Protein AF-A0A7J9MJT7-F1 (afdb_monomer)

Foldseek 3Di:
DDDDDDDDDDDDPPDDPVVVVVVVVVVVVVVLVVPPPLDDDPVLVVVVVVCVVVPDDDPDPDDDPVVCSVRSCSVVVCVVVVVVVVCVVDPDDDDDDDDDDDPDDPDDDDDLPDLDDPPDDPVSSVVSVVVVVVVVVVVVVVVD

pLDDT: mean 72.96, std 15.94, range [42.22, 95.81]

Secondary structure (DSSP, 8-state):
-PPPPPPP------S---HHHHHHHHHHHHHHTT--S----HHHHHHHHHHHHTT-----SS--HHHHHH-TTHHHHHHHHHHHHHHHH---S---------------S--TT-SS-TT--HHHHHHHHHHHHHHHHHHHHH--

Mean predicted aligned error: 19.67 Å

Structure (mmCIF, N/CA/C/O backbone):
data_AF-A0A7J9MJT7-F1
#
_entry.id   AF-A0A7J9MJT7-F1
#
loop_
_atom_site.group_PDB
_atom_site.id
_atom_site.type_symbol
_atom_site.label_atom_id
_atom_site.label_alt_id
_atom_site.label_comp_id
_atom_site.label_asym_id
_atom_site.label_entity_id
_atom_site.label_seq_id
_atom_site.pdbx_PDB_ins_code
_atom_site.Cartn_x
_atom_site.Cartn_y
_atom_site.Cartn_z
_atom_site.occupancy
_atom_site.B_iso_or_equiv
_atom_site.auth_seq_id
_atom_site.auth_comp_id
_atom_site.auth_asym_id
_atom_site.auth_atom_id
_atom_site.pdbx_PDB_model_num
ATOM 1 N N . MET A 1 1 ? -32.736 51.331 1.704 1.00 50.47 1 MET A N 1
ATOM 2 C CA . MET A 1 1 ? -33.056 49.931 2.056 1.00 50.47 1 MET A CA 1
ATOM 3 C C . MET A 1 1 ? -31.761 49.271 2.513 1.00 50.47 1 MET A C 1
ATOM 5 O O . MET A 1 1 ? -30.842 49.210 1.709 1.00 50.47 1 MET A O 1
ATOM 9 N N . LEU A 1 2 ? -31.630 48.909 3.795 1.00 54.88 2 LEU A N 1
ATOM 10 C CA . LEU A 1 2 ? -30.433 48.232 4.320 1.00 54.88 2 LEU A CA 1
ATOM 11 C C . LEU A 1 2 ? -30.562 46.718 4.106 1.00 54.88 2 LEU A C 1
ATOM 13 O O . LEU A 1 2 ? -31.586 46.136 4.455 1.00 54.88 2 LEU A O 1
ATOM 17 N N . MET A 1 3 ? -29.529 46.097 3.537 1.00 70.81 3 MET A N 1
ATOM 18 C CA . MET A 1 3 ? -29.455 44.650 3.330 1.00 70.81 3 MET A CA 1
ATOM 19 C C . MET A 1 3 ? -29.074 43.957 4.652 1.00 70.81 3 MET A C 1
ATOM 21 O O . MET A 1 3 ? -28.149 44.430 5.318 1.00 70.81 3 MET A O 1
ATOM 25 N N . PRO A 1 4 ? -29.760 42.875 5.067 1.00 75.00 4 PRO A N 1
ATOM 26 C CA . PRO A 1 4 ? -29.425 42.179 6.304 1.00 75.00 4 PRO A CA 1
ATOM 27 C C . PRO A 1 4 ? -28.088 41.423 6.180 1.00 75.00 4 PRO A C 1
ATOM 29 O O . PRO A 1 4 ? -27.742 40.962 5.087 1.00 75.00 4 PRO A O 1
ATOM 32 N N . PRO A 1 5 ? -27.327 41.289 7.283 1.00 75.38 5 PRO A N 1
ATOM 33 C CA . PRO A 1 5 ? -26.058 40.571 7.281 1.00 75.38 5 PRO A CA 1
ATOM 34 C C . PRO A 1 5 ? -26.269 39.069 7.013 1.00 75.38 5 PRO A C 1
ATOM 36 O O . PRO A 1 5 ? -27.284 38.507 7.435 1.00 75.38 5 PRO A O 1
ATOM 39 N N . PRO A 1 6 ? -25.326 38.399 6.326 1.00 72.31 6 PRO A N 1
ATOM 40 C CA . PRO A 1 6 ? -25.435 36.975 6.038 1.00 72.31 6 PRO A CA 1
ATOM 41 C C . PRO A 1 6 ? -25.389 36.157 7.333 1.00 72.31 6 PRO A C 1
ATOM 43 O O . PRO A 1 6 ? -24.500 36.326 8.168 1.00 72.31 6 PRO A O 1
ATOM 46 N N . VAL A 1 7 ? -26.359 35.256 7.491 1.00 76.06 7 VAL A N 1
ATOM 47 C CA . VAL A 1 7 ? -26.428 34.322 8.620 1.00 76.06 7 VAL A CA 1
ATOM 48 C C . VAL A 1 7 ? -25.278 33.304 8.548 1.00 76.06 7 VAL A C 1
ATOM 50 O O . VAL A 1 7 ? -25.045 32.730 7.480 1.00 76.06 7 VAL A O 1
ATOM 53 N N . PRO A 1 8 ? -24.550 33.043 9.650 1.00 71.00 8 PRO A N 1
ATOM 54 C CA . PRO A 1 8 ? -23.494 32.038 9.661 1.00 71.00 8 PRO A CA 1
ATOM 55 C C . PRO A 1 8 ? -24.092 30.644 9.448 1.00 71.00 8 PRO A C 1
ATOM 57 O O . PRO A 1 8 ? -24.988 30.226 10.181 1.00 71.00 8 PRO A O 1
ATOM 60 N N . LEU A 1 9 ? -23.584 29.905 8.461 1.00 69.12 9 LEU A N 1
ATOM 61 C CA . LEU A 1 9 ? -23.964 28.508 8.257 1.00 69.12 9 LEU A CA 1
ATOM 62 C C . LEU A 1 9 ? -23.431 27.658 9.417 1.00 69.12 9 LEU A C 1
ATOM 64 O O . LEU A 1 9 ? -22.220 27.518 9.600 1.00 69.12 9 LEU A O 1
ATOM 68 N N . TYR A 1 10 ? -24.346 27.087 10.199 1.00 69.00 10 TYR A N 1
ATOM 69 C CA . TYR A 1 10 ? -24.027 26.178 11.295 1.00 69.00 10 TYR A CA 1
ATOM 70 C C . TYR A 1 10 ? -23.447 24.883 10.713 1.00 69.00 10 TYR A C 1
ATOM 72 O O . TYR A 1 10 ? -24.135 24.143 10.005 1.00 69.00 10 TYR A O 1
ATOM 80 N N . LYS A 1 11 ? -22.157 24.619 10.955 1.00 67.31 11 LYS A N 1
ATOM 81 C CA . LYS A 1 11 ? -21.512 23.383 10.500 1.00 67.31 11 LYS A CA 1
ATOM 82 C C . LYS A 1 11 ? -22.094 22.214 11.283 1.00 67.31 11 LYS A C 1
ATOM 84 O O . LYS A 1 11 ? -21.756 22.019 12.444 1.00 67.31 11 LYS A O 1
ATOM 89 N N . HIS A 1 12 ? -22.965 21.446 10.640 1.00 63.28 12 HIS A N 1
ATOM 90 C CA . HIS A 1 12 ? -23.459 20.189 11.181 1.00 63.28 12 HIS A CA 1
ATOM 91 C C . HIS A 1 12 ? -22.287 19.193 11.265 1.00 63.28 12 HIS A C 1
ATOM 93 O O . HIS A 1 12 ? -21.724 18.845 10.222 1.00 63.28 12 HIS A O 1
ATOM 99 N N . PRO A 1 13 ? -21.890 18.725 12.461 1.00 63.28 13 PRO A N 1
ATOM 100 C CA . PRO A 1 13 ? -20.869 17.700 12.605 1.00 63.28 13 PRO A CA 1
ATOM 101 C C . PRO A 1 13 ? -21.531 16.352 12.299 1.00 63.28 13 PRO A C 1
ATOM 103 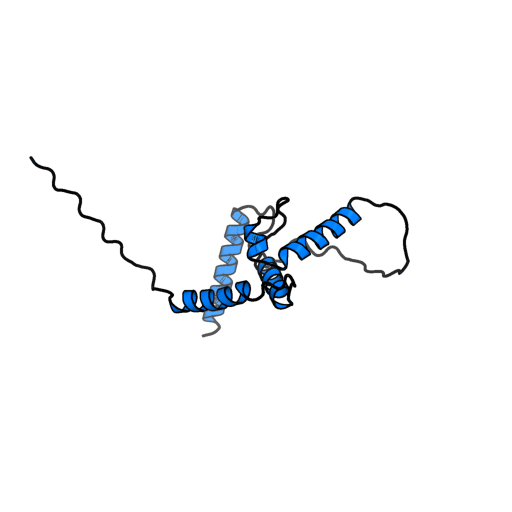O O . PRO A 1 13 ? -21.899 15.601 13.191 1.00 63.28 13 PRO A O 1
ATOM 106 N N . SER A 1 14 ? -21.761 16.061 11.016 1.00 62.66 14 SER A N 1
ATOM 107 C CA . SER A 1 14 ? -22.372 14.796 10.569 1.00 62.66 14 SER A CA 1
ATOM 108 C C . SER A 1 14 ? -21.436 13.590 10.678 1.00 62.66 14 SER A C 1
ATOM 110 O O . SER A 1 14 ? -21.802 12.495 10.265 1.00 62.66 14 SER A O 1
ATOM 112 N N . TRP A 1 15 ? -20.230 13.773 11.208 1.00 58.34 15 TRP A N 1
ATOM 113 C CA . TRP A 1 15 ? -19.270 12.701 11.409 1.00 58.34 15 TRP A CA 1
ATOM 114 C C . TRP A 1 15 ? -19.258 12.390 12.900 1.00 58.34 15 TRP A C 1
ATOM 116 O O . TRP A 1 15 ? -18.873 13.236 13.708 1.00 58.34 15 TRP A O 1
ATOM 126 N N . SER A 1 16 ? -19.728 11.198 13.272 1.00 56.25 16 SER A N 1
ATOM 127 C CA . SER A 1 16 ? -19.568 10.692 14.635 1.00 56.25 16 SER A CA 1
ATOM 128 C C . SER A 1 16 ? -18.086 10.778 15.028 1.00 56.25 16 SER A C 1
ATOM 130 O O . SER A 1 16 ? -17.240 10.381 14.222 1.00 56.25 16 SER A O 1
ATOM 132 N N . PRO A 1 17 ? -17.743 11.289 16.225 1.00 59.66 17 PRO A N 1
ATOM 133 C CA . PRO A 1 17 ? -16.365 11.305 16.692 1.00 59.66 17 PRO A CA 1
ATOM 134 C C . PRO A 1 17 ? -15.887 9.863 16.852 1.00 59.66 17 PRO A C 1
ATOM 136 O O . PRO A 1 17 ? -16.271 9.173 17.796 1.00 59.66 17 PRO A O 1
ATOM 139 N N . ASP A 1 18 ? -15.063 9.394 15.922 1.00 64.75 18 ASP A N 1
ATOM 140 C CA . ASP A 1 18 ? -14.457 8.063 15.961 1.00 64.75 18 ASP A CA 1
ATOM 141 C C . ASP A 1 18 ? -13.259 8.055 16.929 1.00 64.75 18 ASP A C 1
ATOM 143 O O . ASP A 1 18 ? -12.131 7.703 16.589 1.00 64.75 18 ASP A O 1
ATOM 147 N N . ILE A 1 19 ? -13.511 8.521 18.157 1.00 71.50 19 ILE A N 1
ATOM 148 C CA . ILE A 1 19 ? -12.520 8.713 19.224 1.00 71.50 19 ILE A CA 1
ATOM 149 C C . ILE A 1 19 ? -11.806 7.395 19.526 1.00 71.50 19 ILE A C 1
ATOM 151 O O . ILE A 1 19 ? -10.598 7.378 19.745 1.00 71.50 19 ILE A O 1
ATOM 155 N N . PHE A 1 20 ? -12.538 6.281 19.475 1.00 72.31 20 PHE A N 1
ATOM 156 C CA . PHE A 1 20 ? -11.974 4.954 19.694 1.00 72.31 20 PHE A CA 1
ATOM 157 C C . PHE A 1 20 ? -11.004 4.546 18.580 1.00 72.31 20 PHE A C 1
ATOM 159 O O . PHE A 1 20 ? -9.949 3.977 18.872 1.00 72.31 20 PHE A O 1
ATOM 166 N N . ARG A 1 21 ? -11.311 4.855 17.311 1.00 74.94 21 ARG A N 1
ATOM 167 C CA . ARG A 1 21 ? -10.390 4.581 16.201 1.00 74.94 21 ARG A CA 1
ATOM 168 C C . ARG A 1 21 ? -9.157 5.471 16.261 1.00 74.94 21 ARG A C 1
ATOM 170 O O . ARG A 1 21 ? -8.050 4.966 16.063 1.00 74.94 21 ARG A O 1
ATOM 177 N N . ASP A 1 22 ? -9.330 6.751 16.573 1.00 74.88 22 ASP A N 1
ATOM 178 C CA . ASP A 1 22 ? -8.221 7.698 16.692 1.00 74.88 22 ASP A CA 1
ATOM 179 C C . ASP A 1 22 ? -7.290 7.335 17.857 1.00 74.88 22 ASP A C 1
ATOM 181 O O . ASP A 1 22 ? -6.069 7.329 17.685 1.00 74.88 22 ASP A O 1
ATOM 185 N N . GLU A 1 23 ? -7.826 6.930 19.013 1.00 76.00 23 GLU A N 1
ATOM 186 C CA . GLU A 1 23 ? -7.018 6.426 20.128 1.00 76.00 23 GLU A CA 1
ATOM 187 C C . GLU A 1 23 ? -6.291 5.124 19.783 1.00 76.00 23 GLU A C 1
ATOM 189 O O . GLU A 1 23 ? -5.098 4.989 20.069 1.00 76.00 23 GLU A O 1
ATOM 194 N N . ALA A 1 24 ? -6.966 4.160 19.149 1.00 74.94 24 ALA A N 1
ATOM 195 C CA . ALA A 1 24 ? -6.339 2.905 18.738 1.00 74.94 24 ALA A CA 1
ATOM 196 C C . ALA A 1 24 ? -5.179 3.152 17.758 1.00 74.94 24 ALA A C 1
ATOM 198 O O . ALA A 1 24 ? -4.101 2.563 17.903 1.00 74.94 24 ALA A O 1
ATOM 199 N N . TRP A 1 25 ? -5.366 4.069 16.804 1.00 73.94 25 TRP A N 1
ATOM 200 C CA . TRP A 1 25 ? -4.321 4.476 15.870 1.00 73.94 25 TRP A CA 1
ATOM 201 C C . TRP A 1 25 ? -3.170 5.203 16.571 1.00 73.94 25 TRP A C 1
ATOM 203 O O . TRP A 1 25 ? -2.001 4.900 16.319 1.00 73.94 25 TRP A O 1
ATOM 213 N N . LEU A 1 26 ? -3.472 6.116 17.499 1.00 73.62 26 LEU A N 1
ATOM 214 C CA . LEU A 1 26 ? -2.459 6.864 18.242 1.00 73.62 26 LEU A CA 1
ATOM 215 C C . LEU A 1 26 ? -1.626 5.951 19.154 1.00 73.62 26 LEU A C 1
ATOM 217 O O . LEU A 1 26 ? -0.407 6.119 19.237 1.00 73.62 26 LEU A O 1
ATOM 221 N N . ARG A 1 27 ? -2.249 4.940 19.776 1.00 73.44 27 ARG A N 1
ATOM 222 C CA . ARG A 1 27 ? -1.562 3.904 20.567 1.00 73.44 27 ARG A CA 1
ATOM 223 C C . ARG A 1 27 ? -0.615 3.069 19.704 1.00 73.44 27 ARG A C 1
ATOM 225 O O . ARG A 1 27 ? 0.513 2.821 20.124 1.00 73.44 27 ARG A O 1
ATOM 232 N N . ARG A 1 28 ? -1.021 2.699 18.482 1.00 66.38 28 ARG A N 1
ATOM 233 C CA . ARG A 1 28 ? -0.153 1.992 17.520 1.00 66.38 28 ARG A CA 1
ATOM 234 C C . ARG A 1 28 ? 1.022 2.873 17.074 1.00 66.38 28 ARG A C 1
ATOM 236 O O . ARG A 1 28 ? 2.178 2.462 17.161 1.00 66.38 28 ARG A O 1
ATOM 243 N N . LYS A 1 29 ? 0.750 4.127 16.698 1.00 63.72 29 LYS A N 1
ATOM 244 C CA . LYS A 1 29 ? 1.758 5.104 16.247 1.00 63.72 29 LYS A CA 1
ATOM 245 C C . LYS A 1 29 ? 2.750 5.522 17.340 1.00 63.72 29 LYS A C 1
ATOM 247 O O . LYS A 1 29 ? 3.900 5.846 17.049 1.00 63.72 29 LYS A O 1
ATOM 252 N N . GLY A 1 30 ? 2.332 5.550 18.604 1.00 61.03 30 GLY A N 1
ATOM 253 C CA . GLY A 1 30 ? 3.214 5.869 19.730 1.00 61.03 30 GLY A CA 1
ATOM 254 C C . GLY A 1 30 ? 4.340 4.847 19.924 1.00 61.03 30 GLY A C 1
ATOM 255 O O . GLY A 1 30 ? 5.429 5.209 20.380 1.00 61.03 30 GLY A O 1
ATOM 256 N N . ASN A 1 31 ? 4.106 3.592 19.535 1.00 59.25 31 ASN A N 1
ATOM 257 C CA . ASN A 1 31 ? 5.064 2.503 19.701 1.00 59.25 31 ASN A CA 1
ATOM 258 C C . ASN A 1 31 ? 6.097 2.441 18.565 1.00 59.25 31 ASN A C 1
ATOM 260 O O . ASN A 1 31 ? 7.249 2.094 18.831 1.00 59.25 31 ASN A O 1
ATOM 264 N N . SER A 1 32 ? 5.743 2.850 17.341 1.00 59.59 32 SER A N 1
ATOM 265 C CA . SER A 1 32 ? 6.692 2.887 16.215 1.00 59.59 32 SER A CA 1
ATOM 266 C C . SER A 1 32 ? 7.831 3.887 16.448 1.00 59.59 32 SER A C 1
ATOM 268 O O . SER A 1 32 ? 8.994 3.574 16.211 1.00 59.59 32 SER A O 1
ATOM 270 N N . LYS A 1 33 ? 7.545 5.052 17.053 1.00 58.78 33 LYS A N 1
ATOM 271 C CA . LYS A 1 33 ? 8.573 6.055 17.405 1.00 58.78 33 LYS A CA 1
ATOM 272 C C . LYS A 1 33 ? 9.577 5.580 18.463 1.00 58.78 33 LYS A C 1
ATOM 274 O O . LYS A 1 33 ? 10.691 6.098 18.510 1.00 58.78 33 LYS A O 1
ATOM 279 N N . LYS A 1 34 ? 9.188 4.635 19.328 1.00 56.59 34 LYS A N 1
ATOM 280 C CA . LYS A 1 34 ? 10.051 4.082 20.389 1.00 56.59 34 LYS A CA 1
ATOM 281 C C . LYS A 1 34 ? 10.917 2.919 19.895 1.00 56.59 34 LYS A C 1
ATOM 283 O O . LYS A 1 34 ? 11.989 2.704 20.448 1.00 56.59 34 LYS A O 1
ATOM 288 N N . LYS A 1 35 ? 10.521 2.236 18.815 1.00 55.44 35 LYS A N 1
ATOM 289 C CA . LYS A 1 35 ? 11.322 1.224 18.102 1.00 55.44 35 LYS A CA 1
ATOM 290 C C . LYS A 1 35 ? 12.304 1.855 17.098 1.00 55.44 35 LYS A C 1
ATOM 292 O O . LYS A 1 35 ? 12.522 1.329 16.019 1.00 55.44 35 LYS A O 1
ATOM 297 N N . ARG A 1 36 ? 12.963 2.967 17.443 1.00 55.41 36 ARG A N 1
ATOM 298 C CA . ARG A 1 36 ? 14.014 3.588 16.603 1.00 55.41 36 ARG A CA 1
ATOM 299 C C . ARG A 1 36 ? 15.337 2.794 16.623 1.00 55.41 36 ARG A C 1
ATOM 301 O O . ARG A 1 36 ? 16.415 3.360 16.460 1.00 55.41 36 ARG A O 1
ATOM 308 N N . SER A 1 37 ? 15.273 1.484 16.826 1.00 55.62 37 SER A N 1
ATOM 309 C CA . SER A 1 37 ? 16.305 0.577 16.342 1.00 55.62 37 SER A CA 1
ATOM 310 C C . SER A 1 37 ? 15.971 0.374 14.870 1.00 55.62 37 SER A C 1
ATOM 312 O O . SER A 1 37 ? 14.870 -0.056 14.559 1.00 55.62 37 SER A O 1
ATOM 314 N N . LYS A 1 38 ? 16.870 0.749 13.959 1.00 63.91 38 LYS A N 1
ATOM 315 C CA . LYS A 1 38 ? 16.690 0.710 12.491 1.00 63.91 38 LYS A CA 1
ATOM 316 C C . LYS A 1 38 ? 16.599 -0.723 11.924 1.00 63.91 38 LYS A C 1
ATOM 318 O O . LYS A 1 38 ? 17.148 -1.005 10.866 1.00 63.91 38 LYS A O 1
ATOM 323 N N . SER A 1 39 ? 16.000 -1.647 12.660 1.00 76.00 39 SER A N 1
ATOM 324 C CA . SER A 1 39 ? 15.800 -3.036 12.277 1.00 76.00 39 SER A CA 1
ATOM 325 C C . SER A 1 39 ? 14.364 -3.207 11.806 1.00 76.00 39 SER A C 1
ATOM 327 O O . SER A 1 39 ? 13.439 -2.937 12.570 1.00 76.00 39 SER A O 1
ATOM 329 N N . VAL A 1 40 ? 14.206 -3.672 10.572 1.00 87.44 40 VAL A N 1
ATOM 330 C CA . VAL A 1 40 ? 12.927 -4.149 10.040 1.00 87.44 40 VAL A CA 1
ATOM 331 C C . VAL A 1 40 ? 12.498 -5.374 10.850 1.00 87.44 40 VAL A C 1
ATOM 333 O O 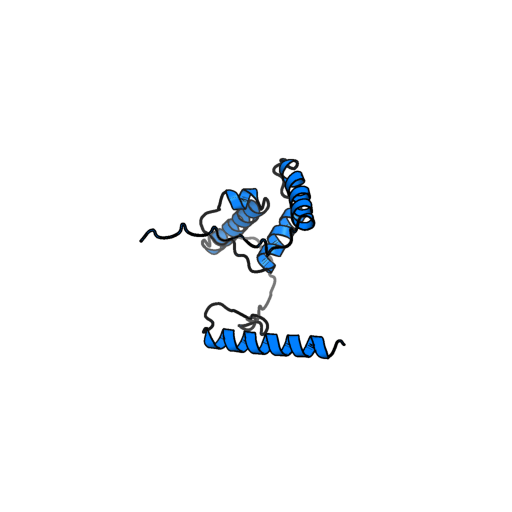. VAL A 1 40 ? 13.317 -6.258 11.108 1.00 87.44 40 VAL A O 1
ATOM 336 N N . THR A 1 41 ? 11.245 -5.403 11.289 1.00 90.25 41 THR A N 1
ATOM 337 C CA . THR A 1 41 ? 10.631 -6.526 12.008 1.00 90.25 41 THR A CA 1
ATOM 338 C C . THR A 1 41 ? 9.685 -7.310 11.101 1.00 90.25 41 THR A C 1
ATOM 340 O O . THR A 1 41 ? 9.316 -6.833 10.033 1.00 90.25 41 THR A O 1
ATOM 343 N N . ASP A 1 42 ? 9.298 -8.515 11.524 1.00 91.38 42 ASP A N 1
ATOM 344 C CA . ASP A 1 42 ? 8.372 -9.376 10.772 1.00 91.38 42 ASP A CA 1
ATOM 345 C C . ASP A 1 42 ? 7.009 -8.696 10.541 1.00 91.38 42 ASP A C 1
ATOM 347 O O . ASP A 1 42 ? 6.518 -8.653 9.420 1.00 91.38 42 ASP A O 1
ATOM 351 N N . GLU A 1 43 ? 6.484 -8.007 11.563 1.00 91.44 43 GLU A N 1
ATOM 352 C CA . GLU A 1 43 ? 5.267 -7.187 11.449 1.00 91.44 43 GLU A CA 1
ATOM 353 C C . GLU A 1 43 ? 5.398 -6.099 10.369 1.00 91.44 43 GLU A C 1
ATOM 355 O O . GLU A 1 43 ? 4.450 -5.844 9.634 1.00 91.44 43 GLU A O 1
ATOM 360 N N . ASP A 1 44 ? 6.574 -5.471 10.224 1.00 91.81 44 ASP A N 1
ATOM 361 C CA . ASP A 1 44 ? 6.777 -4.440 9.195 1.00 91.81 44 ASP A CA 1
ATOM 362 C C . ASP A 1 44 ? 6.721 -5.045 7.775 1.00 91.81 44 ASP A C 1
ATOM 364 O O . ASP A 1 44 ? 6.319 -4.365 6.827 1.00 91.81 44 ASP A O 1
ATOM 368 N N . LEU A 1 45 ? 7.135 -6.311 7.614 1.00 93.50 45 LEU A N 1
ATOM 369 C CA . LEU A 1 45 ? 7.014 -7.051 6.353 1.00 93.50 45 LEU A CA 1
ATOM 370 C C . LEU A 1 45 ? 5.553 -7.411 6.072 1.00 93.50 45 LEU A C 1
ATOM 372 O O . LEU A 1 45 ? 5.102 -7.238 4.939 1.00 93.50 45 LEU A O 1
ATOM 376 N N . ASP A 1 46 ? 4.817 -7.859 7.089 1.00 94.44 46 ASP A N 1
ATOM 377 C CA . ASP A 1 46 ? 3.394 -8.185 6.984 1.00 94.44 46 ASP A CA 1
ATOM 378 C C . ASP A 1 46 ? 2.541 -6.951 6.663 1.00 94.44 46 ASP A C 1
ATOM 380 O O . ASP A 1 46 ? 1.678 -7.017 5.786 1.00 94.44 46 ASP A O 1
ATOM 384 N N . GLU A 1 47 ? 2.811 -5.801 7.290 1.00 93.69 47 GLU A N 1
ATOM 385 C CA . GLU A 1 47 ? 2.144 -4.534 6.969 1.00 93.69 47 GLU A CA 1
ATOM 386 C C . GLU A 1 47 ? 2.382 -4.135 5.503 1.00 93.69 47 GLU A C 1
ATOM 388 O O . GLU A 1 47 ? 1.436 -3.801 4.781 1.00 93.69 47 GLU A O 1
ATOM 393 N N . LEU A 1 48 ? 3.633 -4.213 5.033 1.00 93.31 48 LEU A N 1
ATOM 394 C CA . LEU A 1 48 ? 3.972 -3.908 3.642 1.00 93.31 48 LEU A CA 1
ATOM 395 C C . LEU A 1 48 ? 3.296 -4.887 2.669 1.00 93.31 48 LEU A C 1
ATOM 397 O O . LEU A 1 48 ? 2.737 -4.461 1.655 1.00 93.31 48 LEU A O 1
ATOM 401 N N . LYS A 1 49 ? 3.305 -6.186 2.986 1.00 94.25 49 LYS A N 1
ATOM 402 C CA . LYS A 1 49 ? 2.647 -7.238 2.201 1.00 94.25 49 LYS A CA 1
ATOM 403 C C . LYS A 1 49 ? 1.143 -7.005 2.112 1.00 94.25 49 LYS A C 1
ATOM 405 O O . LYS A 1 49 ? 0.599 -7.031 1.012 1.00 94.25 49 LYS A O 1
ATOM 410 N N . ALA A 1 50 ? 0.488 -6.707 3.230 1.00 95.62 50 ALA A N 1
ATOM 411 C CA . ALA A 1 50 ? -0.937 -6.401 3.267 1.00 95.62 50 ALA A CA 1
ATOM 412 C C . ALA A 1 50 ? -1.277 -5.178 2.400 1.00 95.62 50 ALA A C 1
ATOM 414 O O . ALA A 1 50 ? -2.277 -5.190 1.684 1.00 95.62 50 ALA A O 1
ATOM 415 N N . CYS A 1 51 ? -0.439 -4.134 2.399 1.00 93.94 51 CYS A N 1
ATOM 416 C CA . CYS A 1 51 ? -0.622 -2.998 1.493 1.00 93.94 51 CYS A CA 1
ATOM 417 C C . CYS A 1 51 ? -0.540 -3.415 0.016 1.00 93.94 51 CYS A C 1
ATOM 419 O O . CYS A 1 51 ? -1.386 -3.012 -0.781 1.00 93.94 51 CYS A O 1
ATOM 421 N N . ILE A 1 52 ? 0.427 -4.250 -0.356 1.00 92.44 52 ILE A N 1
ATOM 422 C CA . ILE A 1 52 ? 0.542 -4.745 -1.735 1.00 92.44 52 ILE A CA 1
ATOM 423 C C . ILE A 1 52 ? -0.676 -5.605 -2.111 1.00 92.44 52 ILE A C 1
ATOM 425 O O . ILE A 1 52 ? -1.253 -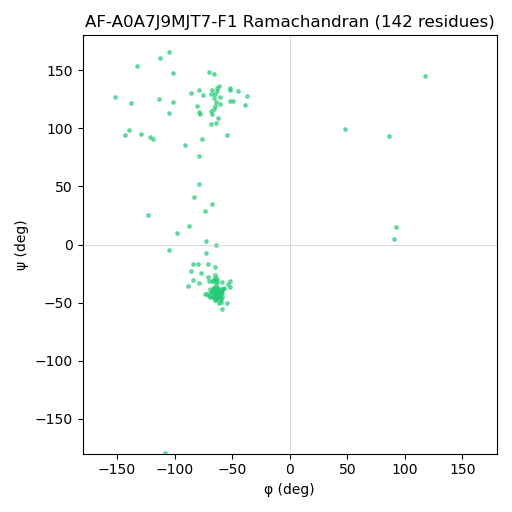5.419 -3.181 1.00 92.44 52 ILE A O 1
ATOM 429 N N . GLU A 1 53 ? -1.125 -6.495 -1.223 1.00 95.25 53 GLU A N 1
ATOM 430 C CA . GLU A 1 53 ? -2.306 -7.350 -1.434 1.00 95.25 53 GLU A CA 1
ATOM 431 C C . GLU A 1 53 ? -3.607 -6.547 -1.580 1.00 95.25 53 GLU A C 1
ATOM 433 O O . GLU A 1 53 ? -4.495 -6.928 -2.343 1.00 95.25 53 GLU A O 1
ATOM 438 N N . LEU A 1 54 ? -3.705 -5.402 -0.901 1.00 95.81 54 LEU A N 1
ATOM 439 C CA . LEU A 1 54 ? -4.803 -4.445 -1.063 1.00 95.81 54 LEU A CA 1
ATOM 440 C C . LEU A 1 54 ? -4.741 -3.668 -2.391 1.00 95.81 54 LEU A C 1
ATOM 442 O O . LEU A 1 54 ? -5.680 -2.937 -2.710 1.00 95.81 54 LEU A O 1
ATOM 446 N N . GLY A 1 55 ? -3.666 -3.820 -3.168 1.00 93.69 55 GLY A N 1
ATO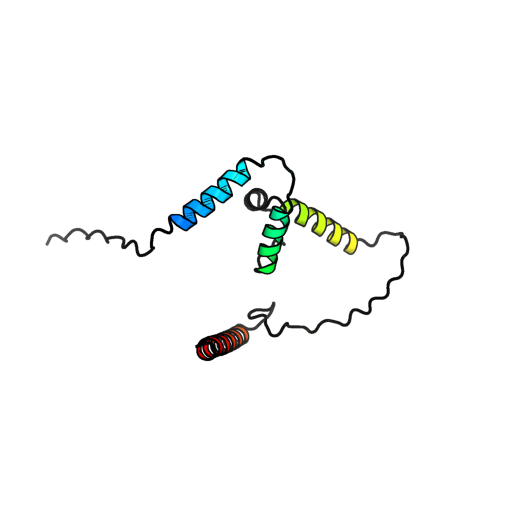M 447 C CA . GLY A 1 55 ? -3.474 -3.176 -4.465 1.00 93.69 55 GLY A CA 1
ATOM 448 C C . GLY A 1 55 ? -2.743 -1.834 -4.408 1.00 93.69 55 GLY A C 1
ATOM 449 O O . GLY A 1 55 ? -2.781 -1.090 -5.389 1.00 93.69 55 GLY A O 1
ATOM 450 N N . PHE A 1 56 ? -2.083 -1.496 -3.293 1.00 91.19 56 PHE A N 1
ATOM 451 C CA . PHE A 1 56 ? -1.176 -0.347 -3.257 1.00 91.19 56 PHE A CA 1
ATOM 452 C C . PHE A 1 56 ? 0.138 -0.699 -3.968 1.00 91.19 56 PHE A C 1
ATOM 454 O O . PHE A 1 56 ? 0.763 -1.714 -3.672 1.00 91.19 56 PHE A O 1
ATOM 461 N N . GLY A 1 57 ? 0.561 0.150 -4.905 1.00 88.81 57 GLY A N 1
ATOM 462 C CA . GLY A 1 57 ? 1.820 -0.006 -5.636 1.00 88.81 57 GLY A CA 1
ATOM 463 C C . GLY A 1 57 ? 2.922 0.902 -5.094 1.00 88.81 57 GLY A C 1
ATOM 464 O O . GLY A 1 57 ? 2.654 2.028 -4.672 1.00 88.81 57 GLY A O 1
ATOM 465 N N . PHE A 1 58 ? 4.167 0.428 -5.167 1.00 88.94 58 PHE A N 1
ATOM 466 C CA . PHE A 1 58 ? 5.362 1.163 -4.733 1.00 88.94 58 PHE A CA 1
ATOM 467 C C . PHE A 1 58 ? 6.395 1.312 -5.863 1.00 88.94 58 PHE A C 1
ATOM 469 O O . PHE A 1 58 ? 7.578 1.491 -5.613 1.00 88.94 58 PHE A O 1
ATOM 476 N N . ASP A 1 59 ? 5.979 1.282 -7.127 1.00 79.94 59 ASP A N 1
ATOM 477 C CA . ASP A 1 59 ? 6.905 1.223 -8.273 1.00 79.94 59 ASP A CA 1
ATOM 478 C C . ASP A 1 59 ? 7.385 2.604 -8.757 1.00 79.94 59 ASP A C 1
ATOM 480 O O . ASP A 1 59 ? 7.910 2.753 -9.860 1.00 79.94 59 ASP A O 1
ATOM 484 N N . SER A 1 60 ? 7.200 3.639 -7.931 1.00 80.56 60 SER A N 1
ATOM 485 C CA . SER A 1 60 ? 7.705 4.981 -8.219 1.00 80.56 60 SER A CA 1
ATOM 486 C C . SER A 1 60 ? 9.241 4.973 -8.277 1.00 80.56 60 SER A C 1
ATOM 488 O O . SER A 1 60 ? 9.874 4.415 -7.376 1.00 80.56 60 SER A O 1
ATOM 490 N N . PRO A 1 61 ? 9.861 5.620 -9.285 1.00 70.88 61 PRO A N 1
ATOM 491 C CA . PRO A 1 61 ? 11.318 5.729 -9.382 1.00 70.88 61 PRO A CA 1
ATOM 492 C C . PRO A 1 61 ? 11.930 6.555 -8.241 1.00 70.88 61 PRO A C 1
ATOM 494 O O . PRO A 1 61 ? 13.125 6.440 -7.971 1.00 70.88 61 PRO A O 1
ATOM 497 N N . GLU A 1 62 ? 11.120 7.374 -7.566 1.00 78.00 62 GLU A N 1
ATOM 498 C CA . GLU A 1 62 ? 11.517 8.175 -6.413 1.00 78.00 62 GLU A CA 1
ATOM 499 C C . GLU A 1 62 ? 10.798 7.679 -5.152 1.00 78.00 62 GLU A C 1
ATOM 501 O O . GLU A 1 62 ? 9.566 7.584 -5.118 1.00 78.00 62 GLU A O 1
ATOM 506 N N . VAL A 1 63 ? 11.585 7.350 -4.123 1.00 76.50 63 VAL A N 1
ATOM 507 C CA . VAL A 1 63 ? 11.088 6.918 -2.812 1.00 76.50 63 VAL A CA 1
ATOM 508 C C . VAL A 1 63 ? 10.657 8.152 -2.031 1.00 76.50 63 VAL A C 1
ATOM 510 O O . VAL A 1 63 ? 11.502 8.968 -1.665 1.00 76.50 63 VAL A O 1
ATOM 513 N N . ASP A 1 64 ? 9.361 8.285 -1.744 1.00 83.56 64 ASP A N 1
ATOM 514 C CA . ASP A 1 64 ? 8.865 9.360 -0.880 1.00 83.56 64 ASP A CA 1
ATOM 515 C C . ASP A 1 64 ? 9.424 9.170 0.547 1.00 83.56 64 ASP A C 1
ATOM 517 O O . ASP A 1 64 ? 9.120 8.155 1.190 1.00 83.56 64 ASP A O 1
ATOM 521 N N . PRO A 1 65 ? 10.195 10.137 1.085 1.00 81.94 65 PRO A N 1
ATOM 522 C CA . PRO A 1 65 ? 10.734 10.068 2.441 1.00 81.94 65 PRO A CA 1
ATOM 523 C C . PRO A 1 65 ? 9.655 9.818 3.503 1.00 81.94 65 PRO A C 1
ATOM 525 O O . PRO A 1 65 ? 9.876 9.100 4.480 1.00 81.94 65 PRO A O 1
ATOM 528 N N . ARG A 1 66 ? 8.448 10.357 3.294 1.00 84.62 66 ARG A N 1
ATOM 529 C CA . ARG A 1 66 ? 7.317 10.181 4.213 1.00 84.62 66 ARG A CA 1
ATOM 530 C C . ARG A 1 66 ? 6.786 8.751 4.200 1.00 84.62 66 ARG A C 1
ATOM 532 O O . ARG A 1 66 ? 6.294 8.277 5.226 1.00 84.62 66 ARG A O 1
ATOM 539 N N . LEU A 1 67 ? 6.875 8.068 3.058 1.00 86.62 67 LEU A N 1
ATOM 540 C CA . LEU A 1 67 ? 6.5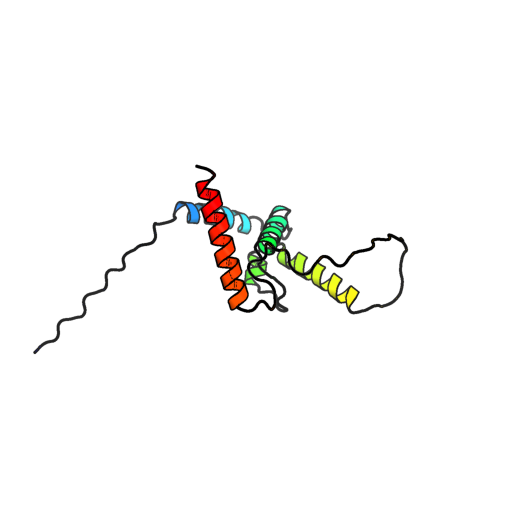10 6.659 2.949 1.00 86.62 67 LEU A CA 1
ATOM 541 C C . LEU A 1 67 ? 7.557 5.779 3.620 1.00 86.62 67 LEU A C 1
ATOM 543 O O . LEU A 1 67 ? 7.171 4.897 4.377 1.00 86.62 67 LEU A O 1
ATOM 547 N N . SER A 1 68 ? 8.853 6.056 3.441 1.00 84.25 68 SER A N 1
ATOM 548 C CA . SER A 1 68 ? 9.906 5.310 4.148 1.00 84.25 68 SER A CA 1
ATOM 549 C C . SER A 1 68 ? 9.852 5.480 5.670 1.00 84.25 68 SER A C 1
ATOM 551 O O . SER A 1 68 ? 10.170 4.545 6.398 1.00 84.25 68 SER A O 1
ATOM 553 N N . ASP A 1 69 ? 9.391 6.636 6.158 1.00 82.81 69 ASP A N 1
ATOM 554 C CA . ASP A 1 69 ? 9.149 6.858 7.590 1.00 82.81 69 ASP A CA 1
ATOM 555 C C . ASP A 1 69 ? 7.930 6.080 8.114 1.00 82.81 69 ASP A C 1
ATOM 557 O O . ASP A 1 69 ? 7.854 5.765 9.304 1.00 82.81 69 ASP A O 1
ATOM 561 N N . THR A 1 70 ? 6.954 5.811 7.243 1.00 83.88 70 THR A N 1
ATOM 562 C CA . THR A 1 70 ? 5.711 5.110 7.596 1.00 83.88 70 THR A CA 1
ATOM 563 C C . THR A 1 70 ? 5.863 3.596 7.473 1.00 83.88 70 THR A C 1
ATOM 565 O O . THR A 1 70 ? 5.317 2.874 8.298 1.00 83.88 70 THR A O 1
ATOM 568 N N . PHE A 1 71 ? 6.629 3.131 6.486 1.00 88.94 71 PHE A N 1
ATOM 569 C CA . PHE A 1 71 ? 6.862 1.725 6.173 1.00 88.94 71 PHE A CA 1
ATOM 570 C C . PHE A 1 71 ? 8.362 1.411 6.251 1.00 88.94 71 PHE A C 1
ATOM 572 O O . PHE A 1 71 ? 9.072 1.538 5.249 1.00 88.94 71 PHE A O 1
ATOM 579 N N . PRO A 1 72 ? 8.873 0.959 7.410 1.00 88.38 72 PRO A N 1
ATOM 580 C CA . PRO A 1 72 ? 10.295 0.657 7.587 1.00 88.38 72 PRO A CA 1
ATOM 581 C C . PRO A 1 72 ? 10.815 -0.414 6.614 1.00 88.38 72 PRO A C 1
ATOM 583 O O . PRO A 1 72 ? 11.962 -0.353 6.172 1.00 88.38 72 PRO A O 1
ATOM 586 N N . ALA A 1 73 ? 9.961 -1.373 6.240 1.00 92.50 73 ALA A N 1
ATOM 587 C CA . ALA A 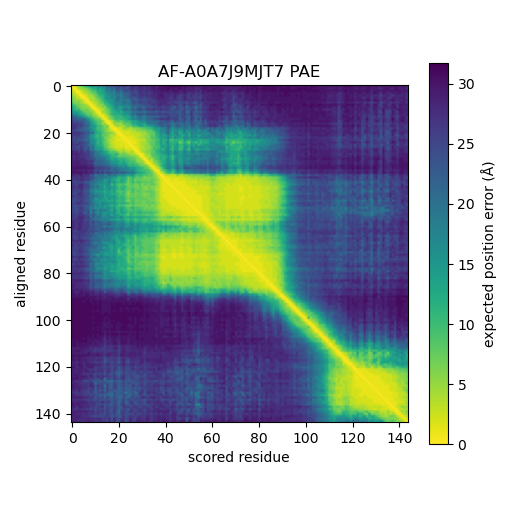1 73 ? 10.271 -2.431 5.279 1.00 92.50 73 ALA A CA 1
ATOM 588 C C . ALA A 1 73 ? 10.393 -1.938 3.823 1.00 92.50 73 ALA A C 1
ATOM 590 O O . ALA A 1 73 ? 10.968 -2.633 2.983 1.00 92.50 73 ALA A O 1
ATOM 591 N N . LEU A 1 74 ? 9.900 -0.735 3.505 1.00 91.38 74 LEU A N 1
ATOM 592 C CA . LEU A 1 74 ? 9.860 -0.221 2.134 1.00 91.38 74 LEU A CA 1
ATOM 593 C C . LEU A 1 74 ? 11.263 -0.069 1.530 1.00 91.38 74 LEU A C 1
ATOM 595 O O . LEU A 1 74 ? 11.478 -0.371 0.358 1.00 91.38 74 LEU A O 1
ATOM 599 N N . GLY A 1 75 ? 12.243 0.340 2.340 1.00 89.38 75 GLY A N 1
ATOM 600 C CA . GLY A 1 75 ? 13.636 0.436 1.897 1.00 89.38 75 GLY A CA 1
ATOM 601 C C . GLY A 1 75 ? 14.221 -0.917 1.473 1.00 89.38 75 GLY A C 1
ATOM 602 O O . GLY A 1 75 ? 14.932 -0.993 0.470 1.00 89.38 75 GLY A O 1
ATOM 603 N N . LEU A 1 76 ? 13.881 -1.993 2.195 1.00 90.50 76 LEU A N 1
ATOM 604 C CA . LEU A 1 76 ? 14.297 -3.356 1.854 1.00 90.50 76 LEU A CA 1
ATOM 605 C C . LEU A 1 76 ? 13.653 -3.815 0.540 1.00 90.50 76 LEU A C 1
ATOM 607 O O . LEU A 1 76 ? 14.354 -4.339 -0.325 1.00 90.50 76 LEU A O 1
ATOM 611 N N . TYR A 1 77 ? 12.351 -3.565 0.367 1.00 91.75 77 TYR A N 1
ATOM 612 C CA . TYR A 1 77 ? 11.624 -3.875 -0.868 1.00 91.75 77 TYR A CA 1
ATOM 613 C C . TYR A 1 77 ? 12.292 -3.248 -2.096 1.00 91.75 77 TYR A C 1
ATOM 615 O O . TYR A 1 77 ? 12.605 -3.957 -3.052 1.00 91.75 77 TYR A O 1
ATOM 623 N N . TYR A 1 78 ? 12.602 -1.948 -2.053 1.00 90.38 78 TYR A N 1
ATOM 624 C CA . TYR A 1 78 ? 13.283 -1.282 -3.166 1.00 90.38 78 TYR A CA 1
ATOM 625 C C . TYR A 1 78 ? 14.675 -1.851 -3.439 1.00 90.38 78 TYR A C 1
ATOM 627 O O . TYR A 1 78 ? 15.047 -2.007 -4.600 1.00 90.38 78 TYR A O 1
ATOM 635 N N . ALA A 1 79 ? 15.450 -2.168 -2.399 1.00 89.62 79 ALA A N 1
ATOM 636 C CA . ALA A 1 79 ? 16.792 -2.719 -2.568 1.00 89.62 79 ALA A CA 1
ATOM 637 C C . ALA A 1 79 ? 16.770 -4.085 -3.277 1.00 89.62 79 ALA A C 1
ATOM 639 O O . ALA A 1 79 ? 17.546 -4.303 -4.210 1.00 89.62 79 ALA A O 1
ATOM 640 N N . VAL A 1 80 ? 15.854 -4.971 -2.873 1.00 89.31 80 VAL A N 1
ATOM 641 C CA . VAL A 1 80 ? 15.677 -6.304 -3.472 1.00 89.31 80 VAL A CA 1
ATOM 642 C C . VAL A 1 80 ? 15.092 -6.203 -4.880 1.00 89.31 80 VAL A C 1
ATOM 644 O O . VAL A 1 80 ? 15.584 -6.844 -5.806 1.00 89.31 80 VAL A O 1
ATOM 647 N N . ASN A 1 81 ? 14.079 -5.360 -5.079 1.00 88.44 81 ASN A N 1
ATOM 648 C CA . ASN A 1 81 ? 13.481 -5.185 -6.397 1.00 88.44 81 ASN A CA 1
ATOM 649 C C . ASN A 1 81 ? 14.495 -4.583 -7.386 1.00 88.44 81 ASN A C 1
ATOM 651 O O . ASN A 1 81 ? 14.581 -5.005 -8.538 1.00 88.44 81 ASN A O 1
ATOM 655 N N . LYS A 1 82 ? 15.336 -3.642 -6.939 1.00 86.12 82 LYS A N 1
ATOM 656 C CA . LYS A 1 82 ? 16.401 -3.064 -7.766 1.00 86.12 82 LYS A CA 1
ATOM 657 C C . LYS A 1 82 ? 17.446 -4.102 -8.174 1.00 86.12 82 LYS A C 1
ATOM 659 O O . LYS A 1 82 ? 17.832 -4.113 -9.339 1.00 86.12 82 LYS A O 1
ATOM 664 N N . SER A 1 83 ? 17.901 -4.962 -7.256 1.00 84.81 83 SER A N 1
ATOM 665 C CA . SER A 1 83 ? 18.888 -6.001 -7.587 1.00 84.81 83 SER A CA 1
ATOM 666 C C . SER A 1 83 ? 18.322 -7.047 -8.548 1.00 84.81 83 SER A C 1
ATOM 668 O O . SER A 1 83 ? 19.019 -7.450 -9.476 1.00 84.81 83 SER A O 1
ATOM 670 N N . TYR A 1 84 ? 17.051 -7.419 -8.388 1.00 85.94 84 TYR A N 1
ATOM 671 C CA . TYR A 1 84 ? 16.342 -8.303 -9.313 1.00 85.94 84 TYR A CA 1
ATOM 672 C C . TYR A 1 84 ? 16.256 -7.705 -10.727 1.00 85.94 84 TYR A C 1
ATOM 674 O O . TYR A 1 84 ? 16.659 -8.343 -11.698 1.00 85.94 84 TYR A O 1
ATOM 682 N N . ASN A 1 85 ? 15.811 -6.451 -10.851 1.00 82.56 85 ASN A N 1
ATOM 683 C CA . ASN A 1 85 ? 15.699 -5.780 -12.149 1.00 82.56 85 ASN A CA 1
ATOM 684 C C . ASN A 1 85 ? 17.066 -5.541 -12.819 1.00 82.56 85 ASN A C 1
ATOM 686 O O . ASN A 1 85 ? 17.178 -5.680 -14.038 1.00 82.56 85 ASN A O 1
ATOM 690 N N . ASP A 1 86 ? 18.113 -5.217 -12.051 1.00 83.06 86 ASP A N 1
ATOM 691 C CA . ASP A 1 86 ? 19.470 -5.038 -12.592 1.00 83.06 86 ASP A CA 1
ATOM 692 C C . ASP A 1 86 ? 20.071 -6.372 -13.070 1.00 83.06 86 ASP A C 1
ATOM 694 O O . ASP A 1 86 ? 20.686 -6.418 -14.136 1.00 83.06 86 ASP A O 1
ATOM 698 N N . ALA A 1 87 ? 19.821 -7.473 -12.347 1.00 80.12 87 ALA A N 1
ATOM 699 C CA . ALA A 1 87 ? 20.237 -8.819 -12.750 1.00 80.12 87 ALA A CA 1
ATOM 700 C C . ALA A 1 87 ? 19.561 -9.286 -14.052 1.00 80.12 87 ALA A C 1
ATOM 702 O O . ALA A 1 87 ? 20.184 -9.966 -14.863 1.00 80.12 87 ALA A O 1
ATOM 703 N N . ILE A 1 88 ? 18.305 -8.896 -14.281 1.00 75.69 88 ILE A N 1
ATOM 704 C CA . ILE A 1 88 ? 17.567 -9.237 -15.509 1.00 75.69 88 ILE A CA 1
ATOM 705 C C . ILE A 1 88 ? 17.984 -8.342 -16.680 1.00 75.69 88 ILE A C 1
ATOM 707 O O . ILE A 1 88 ? 18.019 -8.790 -17.824 1.00 75.69 88 ILE A O 1
ATOM 711 N N . SER A 1 89 ? 18.330 -7.083 -16.407 1.00 69.81 89 SER A N 1
ATOM 712 C CA . SER A 1 89 ? 18.683 -6.104 -17.443 1.00 69.81 89 SER A CA 1
ATOM 713 C C . SER A 1 89 ? 20.116 -6.254 -17.969 1.00 69.81 89 SER A C 1
ATOM 715 O O . SER A 1 89 ? 20.434 -5.718 -19.031 1.00 69.81 89 SER A O 1
ATOM 717 N N . LYS A 1 90 ? 20.995 -6.969 -17.255 1.00 57.75 90 LYS A N 1
ATOM 718 C CA . LYS A 1 90 ? 22.396 -7.193 -17.643 1.00 57.75 90 LYS A CA 1
ATOM 719 C C . LYS A 1 90 ? 22.750 -8.685 -17.583 1.00 57.75 90 LYS A C 1
ATOM 721 O O . LYS A 1 90 ? 23.175 -9.160 -16.530 1.00 57.75 90 LYS A O 1
ATOM 726 N N . PRO A 1 91 ? 22.682 -9.437 -18.696 1.00 51.03 91 PRO A N 1
ATOM 727 C CA . PRO A 1 91 ? 23.254 -10.774 -18.736 1.00 51.03 91 PRO A CA 1
ATOM 728 C C . PRO A 1 91 ? 24.779 -10.646 -18.865 1.00 51.03 91 PRO A C 1
ATOM 730 O O . PRO A 1 91 ? 25.309 -10.551 -19.968 1.00 51.03 91 PRO A O 1
ATOM 733 N N . SER A 1 92 ? 25.504 -10.610 -17.744 1.00 49.16 92 SER A N 1
ATOM 734 C CA . SER A 1 92 ? 26.970 -10.706 -17.748 1.00 49.16 92 SER A CA 1
ATOM 735 C C . SER A 1 92 ? 27.436 -11.938 -16.961 1.00 49.16 92 SER A C 1
ATOM 737 O O . SER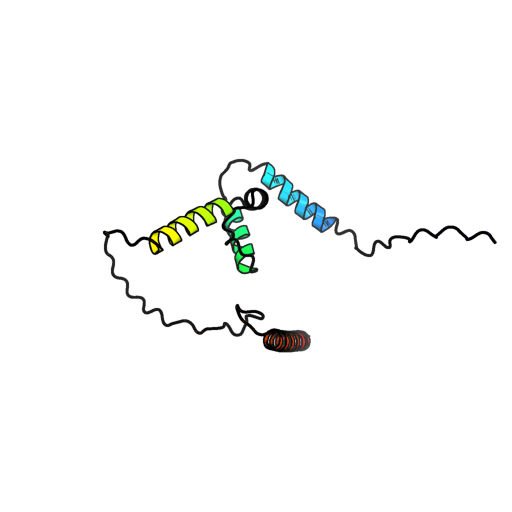 A 1 92 ? 27.610 -11.897 -15.750 1.00 49.16 92 SER A O 1
ATOM 739 N N . THR A 1 93 ? 27.577 -13.042 -17.702 1.00 46.00 93 THR A N 1
ATOM 740 C CA . THR A 1 93 ? 28.610 -14.097 -17.623 1.00 46.00 93 THR A CA 1
ATOM 741 C C . THR A 1 93 ? 28.983 -14.735 -16.261 1.00 46.00 93 THR A C 1
ATOM 743 O O . THR A 1 93 ? 29.918 -14.293 -15.599 1.00 46.00 93 THR A O 1
ATOM 746 N N . SER A 1 94 ? 28.397 -15.927 -16.017 1.00 42.22 94 SER A N 1
ATOM 747 C CA . SER A 1 94 ? 28.943 -17.176 -15.392 1.00 42.22 94 SER A CA 1
ATOM 748 C C . SER A 1 94 ? 28.305 -17.679 -14.070 1.00 42.22 94 SER A C 1
ATOM 750 O O . SER A 1 94 ? 27.916 -16.859 -13.246 1.00 42.22 94 SER A O 1
ATOM 752 N N . PRO A 1 95 ? 28.200 -19.020 -13.850 1.00 57.38 95 PRO A N 1
ATOM 753 C CA . PRO A 1 95 ? 27.123 -19.662 -13.071 1.00 57.38 95 PRO A CA 1
ATOM 754 C C . PRO A 1 95 ? 27.557 -20.216 -11.687 1.00 57.38 95 PRO A C 1
ATOM 756 O O . PRO A 1 95 ? 28.736 -20.156 -11.338 1.00 57.38 95 PRO A O 1
ATOM 759 N N . PRO A 1 96 ? 26.631 -20.834 -10.918 1.00 44.34 96 PRO A N 1
ATOM 760 C CA . PRO A 1 96 ? 26.635 -22.299 -10.918 1.00 44.34 96 PRO A CA 1
ATOM 761 C C . PRO A 1 96 ? 25.254 -22.947 -11.105 1.00 44.34 96 PRO A C 1
ATOM 763 O O . PRO A 1 96 ? 24.199 -22.407 -10.792 1.00 44.34 96 PRO A O 1
ATOM 766 N N . SER A 1 97 ? 25.343 -24.158 -11.641 1.00 47.34 97 SER A N 1
ATOM 767 C CA . SER A 1 97 ? 24.320 -25.169 -11.868 1.00 47.34 97 SER A CA 1
ATOM 768 C C . SER A 1 97 ? 23.367 -25.413 -10.695 1.00 47.34 97 SER A C 1
ATOM 770 O O . SER A 1 97 ? 23.827 -25.751 -9.609 1.00 47.34 97 SER A O 1
ATOM 772 N N . VAL A 1 98 ? 22.066 -25.440 -10.980 1.00 42.28 98 VAL A N 1
ATOM 773 C CA . VAL A 1 98 ? 21.219 -26.632 -10.813 1.00 42.28 98 VAL A CA 1
ATOM 774 C C . VAL A 1 98 ? 20.089 -26.549 -11.834 1.00 42.28 98 VAL A C 1
ATOM 776 O O . VAL A 1 98 ? 19.405 -25.536 -11.956 1.00 42.28 98 VAL A O 1
ATOM 779 N N . VAL A 1 99 ? 19.942 -27.613 -12.614 1.00 51.59 99 VAL A N 1
ATOM 780 C CA . VAL A 1 99 ? 18.768 -27.851 -13.447 1.00 51.59 99 VAL A CA 1
ATOM 781 C C . VAL A 1 99 ? 17.565 -28.023 -12.524 1.00 51.59 99 VAL A C 1
ATOM 783 O O . VAL A 1 99 ? 17.573 -28.873 -11.638 1.00 51.59 99 VAL A O 1
ATOM 786 N N . SER A 1 100 ? 16.542 -27.201 -12.707 1.00 47.69 100 SER A N 1
ATOM 787 C CA . SER A 1 100 ? 15.209 -27.502 -12.204 1.00 47.69 100 SER A CA 1
ATOM 788 C C . SER A 1 100 ? 14.231 -27.082 -13.281 1.00 47.69 100 SER A C 1
ATOM 790 O O . SER A 1 100 ? 13.912 -25.903 -13.421 1.00 47.69 100 SER A O 1
ATOM 792 N N . ASP A 1 101 ? 13.807 -28.071 -14.061 1.00 49.16 101 ASP A N 1
ATOM 793 C CA . ASP A 1 101 ? 12.647 -27.980 -14.932 1.00 49.16 101 ASP A CA 1
ATOM 794 C C . ASP A 1 101 ? 11.457 -27.435 -14.139 1.00 49.16 101 ASP A C 1
ATOM 796 O O . ASP A 1 101 ? 11.056 -27.993 -13.116 1.00 49.16 101 ASP A O 1
ATOM 800 N N . CYS A 1 102 ? 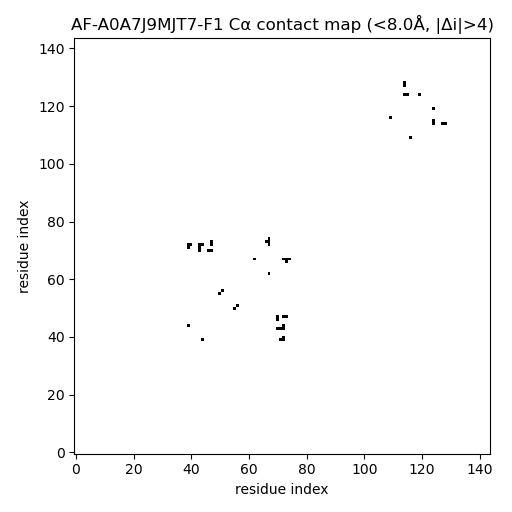10.887 -26.335 -14.613 1.00 46.47 102 CYS A N 1
ATOM 801 C CA . CYS A 1 102 ? 9.526 -25.961 -14.277 1.00 46.47 102 CYS A CA 1
ATOM 802 C C . CYS A 1 102 ? 8.907 -25.336 -15.519 1.00 46.47 102 CYS A C 1
ATOM 804 O O . CYS A 1 102 ? 9.079 -24.153 -15.815 1.00 46.47 102 CYS A O 1
ATOM 806 N N . ASP A 1 103 ? 8.228 -26.198 -16.264 1.00 48.22 103 ASP A N 1
ATOM 807 C CA . ASP A 1 103 ? 7.296 -25.868 -17.326 1.00 48.22 103 ASP A CA 1
ATOM 808 C C . ASP A 1 103 ? 6.227 -24.915 -16.760 1.00 48.22 103 ASP A C 1
ATOM 810 O O . ASP A 1 103 ? 5.267 -25.323 -16.104 1.00 48.22 103 ASP A O 1
ATOM 814 N N . SER A 1 104 ? 6.450 -23.609 -16.913 1.00 43.88 104 SER A N 1
ATOM 815 C CA . SER A 1 104 ? 5.483 -22.587 -16.521 1.00 43.88 104 SER A CA 1
ATOM 816 C C . SER A 1 104 ? 4.595 -22.286 -17.715 1.00 43.88 104 SER A C 1
ATOM 818 O O . SER A 1 104 ? 4.826 -21.363 -18.496 1.00 43.88 104 SER A O 1
ATOM 820 N N . VAL A 1 105 ? 3.562 -23.116 -17.821 1.00 52.91 105 VAL A N 1
ATOM 821 C CA . VAL A 1 105 ? 2.317 -22.855 -18.542 1.00 52.91 105 VAL A CA 1
ATOM 822 C C . VAL A 1 105 ? 1.936 -21.375 -18.363 1.00 52.91 105 VAL A C 1
ATOM 824 O O . VAL A 1 105 ? 1.883 -20.907 -17.222 1.00 52.91 105 VAL A O 1
ATOM 827 N N . PRO A 1 106 ? 1.665 -20.606 -19.434 1.00 44.47 106 PRO A N 1
ATOM 828 C CA . PRO A 1 106 ? 1.217 -19.230 -19.285 1.00 44.47 106 PRO A CA 1
ATOM 829 C C . PRO A 1 106 ? -0.123 -19.234 -18.544 1.00 44.47 106 PRO A C 1
ATOM 831 O O . PRO A 1 106 ? -1.144 -19.669 -19.080 1.00 44.47 106 PRO A O 1
ATOM 834 N N . SER A 1 107 ? -0.110 -18.773 -17.291 1.00 46.34 107 SER A N 1
ATOM 835 C CA . SER A 1 107 ? -1.323 -18.557 -16.507 1.00 46.34 107 SER A CA 1
ATOM 836 C C . SER A 1 107 ? -2.295 -17.690 -17.313 1.00 46.34 107 SER A C 1
ATOM 838 O O . SER A 1 107 ? -1.869 -16.688 -17.898 1.00 46.34 107 SER A O 1
ATOM 840 N N . PRO A 1 108 ? -3.591 -18.042 -17.372 1.00 43.88 108 PRO A N 1
ATOM 841 C CA . PRO A 1 108 ? -4.540 -17.325 -18.200 1.00 43.88 108 PRO A CA 1
ATOM 842 C C . PRO A 1 108 ? -4.617 -15.868 -17.758 1.00 43.88 108 PRO A C 1
ATOM 844 O O . PRO A 1 108 ? -4.853 -15.554 -16.590 1.00 43.88 108 PRO A O 1
ATOM 847 N N . ILE A 1 109 ? -4.429 -14.986 -18.733 1.00 51.09 109 ILE A N 1
ATOM 848 C CA . ILE A 1 109 ? -4.848 -13.591 -18.697 1.00 51.09 109 ILE A CA 1
ATOM 849 C C . ILE A 1 109 ? -6.221 -13.489 -18.021 1.00 51.09 109 ILE A C 1
ATOM 851 O O . ILE A 1 109 ? -7.205 -14.055 -18.493 1.00 51.09 109 ILE A O 1
ATOM 855 N N . GLY A 1 110 ? -6.269 -12.734 -16.925 1.00 46.78 110 GLY A N 1
ATOM 856 C CA . GLY A 1 110 ? -7.504 -12.335 -16.264 1.00 46.78 110 GLY A CA 1
ATOM 857 C C . GLY A 1 110 ? -8.020 -13.353 -15.255 1.00 46.78 110 GLY A C 1
ATOM 858 O O . GLY A 1 110 ? -8.842 -14.209 -15.573 1.00 46.78 110 GLY A O 1
ATOM 859 N N . SER A 1 111 ? -7.635 -13.169 -13.989 1.00 46.28 111 SER A N 1
ATOM 860 C CA . SER A 1 111 ? -8.447 -13.668 -12.879 1.00 46.28 111 SER A CA 1
ATOM 861 C C . SER A 1 111 ? -9.888 -13.167 -13.072 1.00 46.28 111 SER A C 1
ATOM 863 O O . SER A 1 111 ? -10.093 -11.949 -13.152 1.00 46.28 111 SER A O 1
ATOM 865 N N . PRO A 1 112 ? -10.903 -14.051 -13.119 1.00 54.19 112 PRO A N 1
ATOM 866 C CA . PRO A 1 112 ? -12.306 -13.656 -13.258 1.00 54.19 112 PRO A CA 1
ATOM 867 C C . PRO A 1 112 ? -12.830 -12.844 -12.057 1.00 54.19 112 PRO A C 1
ATOM 869 O O . PRO A 1 112 ? -13.991 -12.437 -12.047 1.00 54.19 112 PRO A O 1
ATOM 872 N N . HIS A 1 113 ? -11.991 -12.594 -11.044 1.00 53.00 113 HIS A N 1
ATOM 873 C CA . HIS A 1 113 ? -12.320 -11.846 -9.833 1.00 53.00 113 HIS A CA 1
ATOM 874 C C . HIS A 1 113 ? -11.748 -10.422 -9.788 1.00 53.00 113 HIS A C 1
ATOM 876 O O . HIS A 1 113 ? -12.090 -9.664 -8.882 1.00 53.00 113 HIS A O 1
ATOM 882 N N . ALA A 1 114 ? -10.933 -10.011 -10.764 1.00 60.97 114 ALA A N 1
ATOM 883 C CA . ALA A 1 114 ? -10.455 -8.633 -10.838 1.00 60.97 114 ALA A CA 1
ATOM 884 C C . ALA A 1 114 ? -11.549 -7.703 -11.406 1.00 60.97 114 ALA A C 1
ATOM 886 O O . ALA A 1 114 ? -11.918 -7.778 -12.581 1.00 60.97 114 ALA A O 1
ATOM 887 N N . ILE A 1 115 ? -12.071 -6.796 -10.571 1.00 60.59 115 ILE A N 1
ATOM 888 C CA . ILE A 1 115 ? -13.058 -5.777 -10.984 1.00 60.59 115 ILE A CA 1
ATOM 889 C C . ILE A 1 115 ? -12.428 -4.786 -11.980 1.00 60.59 115 ILE A C 1
ATOM 891 O O . ILE A 1 115 ? -13.121 -4.272 -12.860 1.00 60.59 115 ILE A O 1
ATOM 895 N N . VAL A 1 116 ? -11.113 -4.563 -11.872 1.00 57.81 116 VAL A N 1
ATOM 896 C CA . VAL A 1 116 ? -10.329 -3.677 -12.739 1.00 57.81 116 VAL A CA 1
ATOM 897 C C . VAL A 1 116 ? -9.004 -4.355 -13.089 1.00 57.81 116 VAL A C 1
ATOM 899 O O . VAL A 1 116 ? -8.239 -4.702 -12.193 1.00 57.81 116 VAL A O 1
ATOM 902 N N . GLY A 1 117 ? -8.734 -4.540 -14.379 1.00 71.94 117 GLY A N 1
ATOM 903 C CA . GLY A 1 117 ? -7.436 -4.937 -14.919 1.00 71.94 117 GLY A CA 1
ATOM 904 C C . GLY A 1 117 ? -6.790 -3.820 -15.757 1.00 71.94 117 GLY A C 1
ATOM 905 O O . GLY A 1 117 ? -7.488 -2.909 -16.221 1.00 71.94 117 GLY A O 1
ATOM 906 N N . PRO A 1 118 ? -5.462 -3.865 -15.981 1.00 54.69 118 PRO A N 1
ATOM 907 C CA . PRO A 1 118 ? -4.774 -2.903 -16.840 1.00 54.69 118 PRO A CA 1
ATOM 908 C C . PRO A 1 118 ? -5.329 -2.964 -18.272 1.00 54.69 118 PRO A C 1
ATOM 910 O O . PRO A 1 118 ? -5.291 -4.012 -18.910 1.00 54.69 118 PRO A O 1
ATOM 913 N N . GLY A 1 119 ? -5.858 -1.846 -18.779 1.00 70.75 119 GLY A N 1
ATOM 914 C CA . GLY A 1 119 ? -6.419 -1.752 -20.136 1.00 70.75 119 GLY A CA 1
ATOM 915 C C . GLY A 1 119 ? -7.918 -2.059 -20.266 1.00 70.75 119 GLY A C 1
ATOM 916 O O . GLY A 1 119 ? -8.440 -2.049 -21.382 1.00 70.75 119 GLY A O 1
ATOM 917 N N . ASP A 1 120 ? -8.640 -2.294 -19.165 1.00 75.44 120 ASP A N 1
ATOM 918 C CA . ASP A 1 120 ? -10.087 -2.528 -19.220 1.00 75.44 120 ASP A CA 1
ATOM 919 C C . ASP A 1 120 ? -10.875 -1.266 -19.633 1.00 75.44 120 ASP A C 1
ATOM 921 O O . ASP A 1 120 ? -10.756 -0.189 -19.048 1.00 75.44 120 ASP A O 1
ATOM 925 N N . ASN A 1 121 ? -11.755 -1.413 -20.629 1.00 80.81 121 ASN A N 1
ATOM 926 C CA . ASN A 1 121 ? -12.689 -0.367 -21.056 1.00 80.81 121 ASN A CA 1
ATOM 927 C C . ASN A 1 121 ? -13.651 -0.002 -19.899 1.00 80.81 121 ASN A C 1
ATOM 929 O O . ASN A 1 121 ? -14.224 -0.911 -19.288 1.00 80.81 121 ASN A O 1
ATOM 933 N N . PRO A 1 122 ? -13.934 1.290 -19.628 1.00 83.56 122 PRO A N 1
ATOM 934 C CA . PRO A 1 122 ? -14.862 1.718 -18.571 1.00 83.56 122 PRO A CA 1
ATOM 935 C C . PRO A 1 122 ? -16.243 1.049 -18.637 1.00 83.56 122 PRO A C 1
ATOM 937 O O . PRO A 1 122 ? -16.876 0.804 -17.606 1.00 83.56 122 PRO A O 1
ATOM 940 N N . ARG A 1 123 ? -16.720 0.701 -19.840 1.00 83.75 123 ARG A N 1
ATOM 941 C CA . ARG A 1 123 ? -17.976 -0.049 -20.006 1.00 83.75 123 ARG A CA 1
ATOM 942 C C . ARG A 1 123 ? -17.895 -1.463 -19.418 1.00 83.75 123 ARG A C 1
ATOM 944 O O . ARG A 1 123 ? -18.864 -1.923 -18.818 1.00 83.75 123 ARG A O 1
ATOM 951 N N . THR A 1 124 ? -16.752 -2.129 -19.557 1.00 80.94 124 THR A N 1
ATOM 952 C CA . THR A 1 124 ? -16.503 -3.481 -19.037 1.00 80.94 124 THR A CA 1
ATOM 953 C C . THR A 1 124 ? -16.438 -3.476 -17.513 1.00 80.94 124 THR A C 1
ATOM 955 O O . THR A 1 124 ? -17.115 -4.281 -16.874 1.00 80.94 124 THR A O 1
ATOM 958 N N . VAL A 1 125 ? -15.724 -2.510 -16.925 1.00 85.06 125 VAL A N 1
ATOM 959 C CA . VAL A 1 125 ? -15.636 -2.336 -15.463 1.00 85.06 125 VAL A CA 1
ATOM 960 C C . VAL A 1 125 ? -17.021 -2.113 -14.853 1.00 85.06 125 VAL A C 1
ATOM 962 O O . VAL A 1 125 ? -17.385 -2.771 -13.879 1.00 85.06 125 VAL A O 1
ATOM 965 N N . LYS A 1 126 ? -17.849 -1.253 -15.463 1.00 84.44 126 LYS A N 1
ATOM 966 C CA . LYS A 1 126 ? -19.224 -1.004 -14.997 1.00 84.44 126 LYS A CA 1
ATOM 967 C C . LYS A 1 126 ? -20.074 -2.278 -14.980 1.00 84.44 126 LYS A C 1
ATOM 969 O O . LYS A 1 126 ? -20.834 -2.498 -14.037 1.00 84.44 126 LYS A O 1
ATOM 974 N N . THR A 1 127 ? -19.958 -3.111 -16.012 1.00 87.00 127 THR A N 1
ATOM 975 C CA . THR A 1 127 ? -20.696 -4.379 -16.092 1.00 87.00 127 THR A CA 1
ATOM 976 C C . THR A 1 127 ? -20.227 -5.362 -15.024 1.00 87.00 127 THR A C 1
ATOM 978 O O . THR A 1 127 ? -21.067 -5.916 -14.317 1.00 87.00 127 THR A O 1
ATOM 981 N N . ARG A 1 128 ? -18.910 -5.515 -14.839 1.00 85.75 128 ARG A N 1
ATOM 982 C CA . ARG A 1 128 ? -18.344 -6.389 -13.800 1.00 85.75 128 ARG A CA 1
ATOM 983 C C . ARG A 1 128 ? -18.744 -5.939 -12.397 1.00 85.75 128 ARG A C 1
ATOM 985 O O . ARG A 1 128 ? -19.192 -6.758 -11.603 1.00 85.75 128 ARG A O 1
ATOM 992 N N . LEU A 1 129 ? -18.683 -4.636 -12.114 1.00 90.75 129 LEU A N 1
ATOM 993 C CA . LEU A 1 129 ? -19.108 -4.080 -10.827 1.00 90.75 129 LEU A CA 1
ATOM 994 C C . LEU A 1 129 ? -20.595 -4.351 -10.553 1.00 90.75 129 LEU A C 1
ATOM 996 O O . LEU A 1 129 ? -20.970 -4.705 -9.437 1.00 90.75 129 LEU A O 1
ATOM 1000 N N . ARG A 1 130 ? -21.447 -4.241 -11.582 1.00 88.88 130 ARG A N 1
ATOM 1001 C CA . ARG A 1 130 ? -22.874 -4.571 -11.468 1.00 88.88 130 ARG A CA 1
ATOM 1002 C C . ARG A 1 130 ? -23.092 -6.052 -11.157 1.00 88.88 130 ARG A C 1
ATOM 1004 O O . ARG A 1 130 ? -23.907 -6.364 -10.294 1.00 88.88 130 ARG A O 1
ATOM 1011 N N . GLN A 1 131 ? -22.381 -6.944 -11.842 1.00 89.31 131 GLN A N 1
ATOM 1012 C CA . GLN A 1 131 ? -22.462 -8.387 -11.601 1.00 89.31 131 GLN A CA 1
ATOM 1013 C C . GLN A 1 131 ? -21.972 -8.745 -10.196 1.00 89.31 131 GLN A C 1
ATOM 1015 O O . GLN A 1 131 ? -22.632 -9.507 -9.497 1.00 89.31 131 GLN A O 1
ATOM 1020 N N . TRP A 1 132 ? -20.877 -8.134 -9.744 1.00 91.38 132 TRP A N 1
ATOM 1021 C CA . TRP A 1 132 ? -20.371 -8.317 -8.387 1.00 91.38 132 TRP A CA 1
ATOM 1022 C C . TRP A 1 132 ? -21.404 -7.889 -7.339 1.00 91.38 132 TRP A C 1
ATOM 1024 O O . TRP A 1 132 ? -21.748 -8.673 -6.458 1.00 91.38 132 TRP A O 1
ATOM 1034 N N . ALA A 1 133 ? -21.989 -6.696 -7.488 1.00 91.88 133 ALA A N 1
ATOM 1035 C CA . ALA A 1 133 ? -23.030 -6.212 -6.583 1.00 91.88 133 ALA A CA 1
ATOM 1036 C C . ALA A 1 133 ? -24.255 -7.144 -6.542 1.00 91.88 133 ALA A C 1
ATOM 1038 O O . ALA A 1 133 ? -24.822 -7.371 -5.475 1.00 91.88 133 ALA A O 1
ATOM 1039 N N . GLN A 1 134 ? -24.650 -7.715 -7.685 1.00 88.56 134 GLN A N 1
ATOM 1040 C CA . GLN A 1 134 ? -25.738 -8.693 -7.751 1.00 88.56 134 GLN A CA 1
ATOM 1041 C C . GLN A 1 134 ? -25.404 -9.976 -6.985 1.00 88.56 134 GLN A C 1
ATOM 1043 O O . GLN A 1 134 ? -26.214 -10.420 -6.175 1.00 88.56 134 GLN A O 1
ATOM 1048 N N . VAL A 1 135 ? -24.215 -10.547 -7.198 1.00 89.38 135 VAL A N 1
ATOM 1049 C CA . VAL A 1 135 ? -23.767 -11.759 -6.494 1.00 89.38 135 VAL A CA 1
ATOM 1050 C C . VAL A 1 135 ? -23.701 -11.522 -4.984 1.00 89.38 135 VAL A C 1
ATOM 1052 O O . VAL A 1 135 ? -24.208 -12.337 -4.216 1.00 89.38 135 VAL A O 1
ATOM 1055 N N . VAL A 1 136 ? -23.157 -10.381 -4.551 1.00 89.25 136 VAL A N 1
ATOM 1056 C CA . VAL A 1 136 ? -23.076 -10.007 -3.130 1.00 89.25 136 VAL A CA 1
ATOM 1057 C C . VAL A 1 136 ? -24.469 -9.853 -2.514 1.00 89.25 136 VAL A C 1
ATOM 1059 O O . VAL A 1 136 ? -24.734 -10.412 -1.451 1.00 89.25 136 VAL A O 1
ATOM 1062 N N . ALA A 1 137 ? -25.387 -9.159 -3.192 1.00 85.75 137 ALA A N 1
ATOM 1063 C CA . ALA A 1 137 ? -26.761 -8.994 -2.718 1.00 85.75 137 ALA A CA 1
ATOM 1064 C C . ALA A 1 137 ? -27.524 -10.330 -2.639 1.00 85.75 137 ALA A C 1
ATOM 1066 O O . ALA A 1 137 ? -28.325 -10.532 -1.726 1.00 85.75 137 ALA A O 1
ATOM 1067 N N . CYS A 1 138 ? -27.280 -11.250 -3.578 1.00 77.12 138 CYS A N 1
ATOM 1068 C CA . CYS A 1 138 ? -27.847 -12.597 -3.546 1.00 77.12 138 CYS A CA 1
ATOM 1069 C C . CYS A 1 138 ? -27.285 -13.434 -2.395 1.00 77.12 138 CYS A C 1
ATOM 1071 O O . CYS A 1 138 ? -28.065 -14.120 -1.741 1.00 77.12 138 CYS A O 1
ATOM 1073 N N . SER A 1 139 ? -25.980 -13.339 -2.127 1.00 79.19 139 SER A N 1
ATOM 1074 C CA . SER A 1 139 ? -25.335 -14.019 -1.002 1.00 79.19 139 SER A CA 1
ATOM 1075 C C . SER A 1 139 ? -25.977 -13.592 0.324 1.00 79.19 139 SER A C 1
ATOM 1077 O O . SER A 1 139 ? -26.598 -14.405 0.988 1.00 79.19 139 SER A O 1
ATOM 1079 N N . VAL A 1 140 ? -26.040 -12.291 0.638 1.00 76.56 140 VAL A N 1
ATOM 1080 C CA . VAL A 1 140 ? -26.644 -11.793 1.899 1.00 76.56 140 VAL A CA 1
ATOM 1081 C C . VAL A 1 140 ? -28.062 -12.332 2.158 1.00 76.56 140 VAL A C 1
ATOM 1083 O O . VAL A 1 140 ? -28.407 -12.627 3.297 1.00 76.56 140 VAL A O 1
ATOM 1086 N N . ARG A 1 141 ? -28.879 -12.497 1.109 1.00 68.00 141 ARG A N 1
ATOM 1087 C CA . ARG A 1 141 ? -30.252 -13.024 1.218 1.00 68.00 141 ARG A CA 1
ATOM 1088 C C . ARG A 1 141 ? -30.330 -14.540 1.402 1.00 68.00 141 ARG A C 1
ATOM 1090 O O . ARG A 1 141 ? -31.345 -15.014 1.893 1.00 68.00 141 ARG A O 1
ATOM 1097 N N . GLN A 1 142 ? -29.319 -15.289 0.968 1.00 59.59 142 GLN A N 1
ATOM 1098 C CA . GLN A 1 142 ? -29.238 -16.744 1.152 1.00 59.59 142 GLN A CA 1
ATOM 1099 C C . GLN A 1 142 ? -28.656 -17.127 2.519 1.00 59.59 142 GLN A C 1
ATOM 1101 O O . GLN A 1 142 ? -28.828 -18.259 2.957 1.00 59.59 142 GLN A O 1
ATOM 1106 N N . ASN A 1 143 ? -27.997 -16.185 3.196 1.00 55.50 143 ASN A N 1
ATOM 1107 C CA . ASN A 1 143 ? -27.386 -16.360 4.512 1.00 55.50 143 ASN A CA 1
ATOM 1108 C C . ASN A 1 143 ? -28.271 -15.855 5.677 1.00 55.50 143 ASN A C 1
ATOM 1110 O O . ASN A 1 143 ? -27.767 -15.732 6.793 1.00 55.50 143 ASN A O 1
ATOM 1114 N N . SER A 1 144 ? -29.544 -15.518 5.413 1.00 52.50 144 SER A N 1
ATOM 1115 C CA . SER A 1 144 ? -30.578 -15.203 6.422 1.00 52.50 144 SER A CA 1
ATOM 1116 C C . SER A 1 144 ? -31.570 -16.356 6.565 1.00 52.50 144 SER A C 1
ATOM 1118 O O . SER A 1 144 ? -31.189 -17.356 7.205 1.00 52.50 144 SER A O 1
#

InterPro domains:
  IPR012881 Protein of unknown function DUF1685 [PF07939] (40-95)

Sequence (144 aa):
MLMPPPVPLYKHPSWSPDIFRDEAWLRRKGNSKKKRSKSVTDEDLDELKACIELGFGFDSPEVDPRLSDTFPALGLYYAVNKSYNDAISKPSTSPPSVVSDCDSVPSPIGSPHAIVGPGDNPRTVKTRLRQWAQVVACSVRQNS

Organism: Gossypium schwendimanii (NCBI:txid34291)
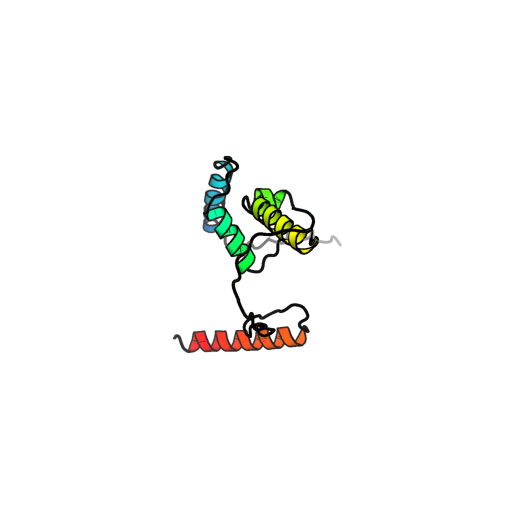
Radius of gyration: 25.18 Å; Cα contacts (8 Å, |Δi|>4): 25; chains: 1; bounding box: 62×78×42 Å

Solvent-accessible surface area (backbone atoms only — not comparable to full-atom values): 9517 Å² total; per-residue (Å²): 136,86,80,81,80,85,78,81,81,78,81,74,76,84,64,79,84,57,57,69,58,53,49,56,50,49,58,55,56,59,52,59,71,71,55,75,58,98,66,73,49,71,67,41,47,51,55,53,48,51,42,43,77,74,67,54,82,79,86,60,95,66,80,55,68,69,53,47,75,72,35,66,33,49,61,56,51,50,54,54,53,50,53,54,54,50,56,70,76,48,90,77,88,86,87,83,91,75,94,74,92,70,89,74,72,81,75,73,86,71,65,95,79,59,62,74,60,95,87,63,54,72,72,56,36,54,50,46,49,51,52,50,52,50,53,53,57,51,48,62,67,74,73,111